Protein AF-A0A832HEL3-F1 (afdb_monomer_lite)

pLDDT: mean 82.04, std 22.21, range [39.06, 98.69]

Structure (mmCIF, N/CA/C/O backbone):
data_AF-A0A832HEL3-F1
#
_entry.id   AF-A0A832HEL3-F1
#
loop_
_atom_site.group_PDB
_atom_site.id
_atom_site.type_symbol
_atom_site.label_atom_id
_atom_site.label_alt_id
_atom_site.label_comp_id
_atom_site.label_asym_id
_atom_site.label_entity_id
_atom_site.label_seq_id
_atom_site.pdbx_PDB_ins_code
_atom_site.Cartn_x
_atom_site.Cartn_y
_atom_site.Cartn_z
_atom_site.occupancy
_atom_site.B_iso_or_equiv
_atom_site.auth_seq_id
_atom_site.auth_comp_id
_atom_site.auth_asym_id
_atom_site.auth_atom_id
_atom_site.pdbx_PDB_model_num
ATOM 1 N N . MET A 1 1 ? 39.803 -54.219 -6.631 1.00 44.47 1 MET A N 1
ATOM 2 C CA . MET A 1 1 ? 39.612 -52.953 -5.888 1.00 44.47 1 MET A CA 1
ATOM 3 C C . MET A 1 1 ? 38.147 -52.556 -6.034 1.00 44.47 1 MET A C 1
ATOM 5 O O . MET A 1 1 ? 37.692 -52.479 -7.165 1.00 44.47 1 MET A O 1
ATOM 9 N N . ARG A 1 2 ? 37.446 -52.373 -4.903 1.00 43.94 2 ARG A N 1
ATOM 10 C CA . ARG A 1 2 ? 35.999 -52.109 -4.704 1.00 43.94 2 ARG A CA 1
ATOM 11 C C . ARG A 1 2 ? 35.040 -53.308 -4.785 1.00 43.94 2 ARG A C 1
ATOM 13 O O . ARG A 1 2 ? 34.529 -53.682 -5.831 1.00 43.94 2 ARG A O 1
ATOM 20 N N . MET A 1 3 ? 34.834 -53.862 -3.588 1.00 41.81 3 MET A N 1
ATOM 21 C CA . MET A 1 3 ? 33.826 -54.833 -3.177 1.00 41.81 3 MET A CA 1
ATOM 22 C C . MET A 1 3 ? 32.419 -54.219 -3.180 1.00 41.81 3 MET A C 1
ATOM 24 O O . MET A 1 3 ? 32.232 -53.057 -2.823 1.00 41.81 3 MET A O 1
ATOM 28 N N . ILE A 1 4 ? 31.455 -55.054 -3.553 1.00 53.12 4 ILE A N 1
ATOM 29 C CA . ILE A 1 4 ? 30.008 -54.869 -3.442 1.00 53.12 4 ILE A CA 1
ATOM 30 C C . ILE A 1 4 ? 29.644 -54.941 -1.952 1.00 53.12 4 ILE A C 1
ATOM 32 O O . ILE A 1 4 ? 29.954 -55.942 -1.308 1.00 53.12 4 ILE A O 1
ATOM 36 N N . LEU A 1 5 ? 29.013 -53.904 -1.391 1.00 45.84 5 LEU A N 1
ATOM 37 C CA . LEU A 1 5 ? 28.557 -53.918 -0.001 1.00 45.84 5 LEU A CA 1
ATOM 38 C C . LEU A 1 5 ? 27.180 -53.259 0.142 1.00 45.84 5 LEU A C 1
ATOM 40 O O . LEU A 1 5 ? 27.039 -52.052 -0.026 1.00 45.84 5 LEU A O 1
ATOM 44 N N . GLY A 1 6 ? 26.202 -54.081 0.529 1.00 41.72 6 GLY A N 1
ATOM 45 C CA . GLY A 1 6 ? 25.198 -53.698 1.519 1.00 41.72 6 GLY A CA 1
ATOM 46 C C . GLY A 1 6 ? 23.903 -53.082 1.000 1.00 41.72 6 GLY A C 1
ATOM 47 O O . GLY A 1 6 ? 23.686 -51.883 1.139 1.00 41.72 6 GLY A O 1
ATOM 48 N N . CYS A 1 7 ? 22.970 -53.930 0.556 1.00 50.22 7 CYS A N 1
ATOM 49 C CA . CYS A 1 7 ? 21.546 -53.670 0.765 1.00 50.22 7 CYS A CA 1
ATOM 50 C C . CYS A 1 7 ? 21.278 -53.606 2.278 1.00 50.22 7 CYS A C 1
ATOM 52 O O . CYS A 1 7 ? 21.122 -54.641 2.923 1.00 50.22 7 CYS A O 1
ATOM 54 N N . LEU A 1 8 ? 21.236 -52.401 2.847 1.00 48.62 8 LEU A N 1
ATOM 55 C CA . LEU A 1 8 ? 20.734 -52.166 4.197 1.00 48.62 8 LEU A CA 1
ATOM 56 C C . LEU A 1 8 ? 19.333 -51.552 4.079 1.00 48.62 8 LEU A C 1
ATOM 58 O O . LEU A 1 8 ? 19.166 -50.345 3.921 1.00 48.62 8 LEU A O 1
ATOM 62 N N . VAL A 1 9 ? 18.317 -52.412 4.095 1.00 48.59 9 VAL A N 1
ATOM 63 C CA . VAL A 1 9 ? 16.912 -52.008 4.206 1.00 48.59 9 VAL A CA 1
ATOM 64 C C . VAL A 1 9 ? 16.672 -51.649 5.674 1.00 48.59 9 VAL A C 1
ATOM 66 O O . VAL A 1 9 ? 16.395 -52.523 6.491 1.00 48.59 9 VAL A O 1
ATOM 69 N N . LEU A 1 10 ? 16.840 -50.373 6.036 1.00 47.47 10 LEU A N 1
ATOM 70 C CA . LEU A 1 10 ? 16.415 -49.879 7.347 1.00 47.47 10 LEU A CA 1
ATOM 71 C C . LEU A 1 10 ? 14.897 -49.669 7.321 1.00 47.47 10 LEU A C 1
ATOM 73 O O . LEU A 1 10 ? 14.391 -48.686 6.781 1.00 47.47 10 LEU A O 1
ATOM 77 N N . ALA A 1 11 ? 14.178 -50.616 7.915 1.00 52.25 11 ALA A N 1
ATOM 78 C CA . ALA A 1 11 ? 12.783 -50.465 8.286 1.00 52.25 11 ALA A CA 1
ATOM 79 C C . ALA A 1 11 ? 12.674 -49.429 9.419 1.00 52.25 11 ALA A C 1
ATOM 81 O O . ALA A 1 11 ? 12.938 -49.737 10.580 1.00 52.25 11 ALA A O 1
ATOM 82 N N . LEU A 1 12 ? 12.294 -48.194 9.086 1.00 52.34 12 LEU A N 1
ATOM 83 C CA . LEU A 1 12 ? 11.852 -47.216 10.078 1.00 52.34 12 LEU A CA 1
ATOM 84 C C . LEU A 1 12 ? 10.338 -47.334 10.261 1.00 52.34 12 LEU A C 1
ATOM 86 O O . LEU A 1 12 ? 9.533 -46.918 9.433 1.00 52.34 12 LEU A O 1
ATOM 90 N N . VAL A 1 13 ? 10.022 -47.984 11.376 1.00 50.41 13 VAL A N 1
ATOM 91 C CA . VAL A 1 13 ? 8.772 -48.047 12.132 1.00 50.41 13 VAL A CA 1
ATOM 92 C C . VAL A 1 13 ? 7.857 -46.839 11.882 1.00 50.41 13 VAL A C 1
ATOM 94 O O . VAL A 1 13 ? 8.148 -45.715 12.291 1.00 50.41 13 VAL A O 1
ATOM 97 N N . VAL A 1 14 ? 6.709 -47.098 11.254 1.00 49.72 14 VAL A N 1
ATOM 98 C CA . VAL A 1 14 ? 5.579 -46.168 11.162 1.00 49.72 14 VAL A CA 1
ATOM 99 C C . VAL A 1 14 ? 4.894 -46.146 12.530 1.00 49.72 14 VAL A C 1
ATOM 101 O O . VAL A 1 14 ? 4.056 -46.994 12.830 1.00 49.72 14 VAL A O 1
ATOM 104 N N . VAL A 1 15 ? 5.285 -45.211 13.398 1.00 50.78 15 VAL A N 1
ATOM 105 C CA . VAL A 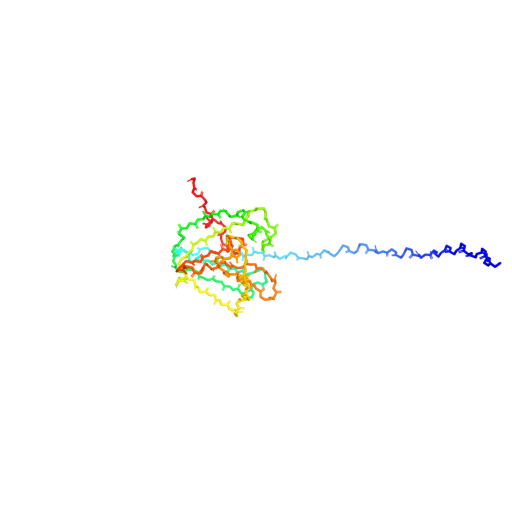1 15 ? 4.560 -44.949 14.650 1.00 50.78 15 VAL A CA 1
ATOM 106 C C . VAL A 1 15 ? 3.338 -44.103 14.305 1.00 50.78 15 VAL A C 1
ATOM 108 O O . VAL A 1 15 ? 3.456 -42.961 13.864 1.00 50.78 15 VAL A O 1
ATOM 111 N N . GLY A 1 16 ? 2.163 -44.713 14.459 1.00 43.81 16 GLY A N 1
ATOM 112 C CA . GLY A 1 16 ? 0.865 -44.110 14.193 1.00 43.81 16 GLY A CA 1
ATOM 113 C C . GLY A 1 16 ? 0.659 -42.813 14.968 1.00 43.81 16 GLY A C 1
ATOM 114 O O . GLY A 1 16 ? 0.634 -42.800 16.197 1.00 43.81 16 GLY A O 1
ATOM 115 N N . VAL A 1 17 ? 0.462 -41.725 14.227 1.00 48.47 17 VAL A N 1
ATOM 116 C CA . VAL A 1 17 ? -0.106 -40.487 14.755 1.00 48.47 17 VAL A CA 1
ATOM 117 C C . VAL A 1 17 ? -1.608 -40.719 14.895 1.00 48.47 17 VAL A C 1
ATOM 119 O O . VAL A 1 17 ? -2.334 -40.818 13.906 1.00 48.47 17 VAL A O 1
ATOM 122 N N . THR A 1 18 ? -2.070 -40.864 16.131 1.00 45.12 18 THR A N 1
ATOM 123 C CA . THR A 1 18 ? -3.491 -40.907 16.466 1.00 45.12 18 THR A CA 1
ATOM 124 C C . THR A 1 18 ? -4.118 -39.542 16.178 1.00 45.12 18 THR A C 1
ATOM 126 O O . THR A 1 18 ? -3.691 -38.512 16.699 1.00 45.12 18 THR A O 1
ATOM 129 N N . LEU A 1 19 ? -5.143 -39.525 15.322 1.00 48.31 19 LEU A N 1
ATOM 130 C CA . LEU A 1 19 ? -5.992 -38.359 15.084 1.00 48.31 19 LEU A CA 1
ATOM 131 C C . LEU A 1 19 ? -6.811 -38.074 16.352 1.00 48.31 19 LEU A C 1
ATOM 133 O O . LEU A 1 19 ? -7.902 -38.606 16.541 1.00 48.31 19 LEU A O 1
ATOM 137 N N . GLY A 1 20 ? -6.270 -37.239 17.236 1.00 44.81 20 GLY A N 1
ATOM 138 C CA . GLY A 1 20 ? -7.024 -36.625 18.321 1.00 44.81 20 GLY A CA 1
ATOM 139 C C . GLY A 1 20 ? -7.954 -35.552 17.760 1.00 44.81 20 GLY A C 1
ATOM 140 O O . GLY A 1 20 ? -7.526 -34.431 17.493 1.00 44.81 20 GLY A O 1
ATOM 141 N N . GLN A 1 21 ? -9.231 -35.886 17.573 1.00 44.84 21 GLN A N 1
ATOM 142 C CA . GLN A 1 21 ? -10.289 -34.906 17.330 1.00 44.84 21 GLN A CA 1
ATOM 143 C C . GLN A 1 21 ? -10.550 -34.127 18.627 1.00 44.84 21 GLN A C 1
ATOM 145 O O . GLN A 1 21 ? -11.371 -34.512 19.454 1.00 44.84 21 GLN A O 1
ATOM 150 N N . GLY A 1 22 ? -9.820 -33.030 18.821 1.00 40.53 22 GLY A N 1
ATOM 151 C CA . GLY A 1 22 ? -10.137 -32.040 19.844 1.00 40.53 22 GLY A CA 1
ATOM 152 C C . GLY A 1 22 ? -11.343 -31.210 19.409 1.00 40.53 22 GLY A C 1
ATOM 153 O O . GLY A 1 22 ? -11.214 -30.314 18.579 1.00 40.53 22 GLY A O 1
ATOM 154 N N . THR A 1 23 ? -12.518 -31.492 19.966 1.00 50.88 23 THR A N 1
ATOM 155 C CA . THR A 1 23 ? -13.699 -30.627 19.855 1.00 50.88 23 THR A CA 1
ATOM 156 C C . THR A 1 23 ? -13.437 -29.315 20.595 1.00 50.88 23 THR A C 1
ATOM 158 O O . THR A 1 23 ? -13.290 -29.309 21.817 1.00 50.88 23 THR A O 1
ATOM 161 N N . GLN A 1 24 ? -13.362 -28.202 19.865 1.00 53.50 24 GLN A N 1
ATOM 162 C CA . GLN A 1 24 ? -13.333 -26.859 20.447 1.00 53.50 24 GLN A CA 1
ATOM 163 C C . GLN A 1 24 ? -14.764 -26.446 20.853 1.00 53.50 24 GLN A C 1
ATOM 165 O O . GLN A 1 24 ? -15.672 -26.567 20.027 1.00 53.50 24 GLN A O 1
ATOM 170 N N . PRO A 1 25 ? -14.998 -25.964 22.087 1.00 42.66 25 PRO A N 1
ATOM 171 C CA . PRO A 1 25 ? -16.284 -25.401 22.487 1.00 42.66 25 PRO A CA 1
ATOM 172 C C . PRO A 1 25 ? -16.509 -24.020 21.847 1.00 42.66 25 PRO A C 1
ATOM 174 O O . PRO A 1 25 ? -15.583 -23.229 21.675 1.00 42.66 25 PRO A O 1
ATOM 177 N N . GLY A 1 26 ? -17.762 -23.769 21.461 1.00 46.28 26 GLY A N 1
ATOM 178 C CA . GLY A 1 26 ? -18.193 -22.635 20.648 1.00 46.28 26 GLY A CA 1
ATOM 179 C C . GLY A 1 26 ? -17.883 -21.257 21.234 1.00 46.28 26 GLY A C 1
ATOM 180 O O . GLY A 1 26 ? -18.213 -20.950 22.378 1.00 46.28 26 GLY A O 1
ATOM 181 N N . VAL A 1 27 ? -17.317 -20.398 20.387 1.00 44.62 27 VAL A N 1
ATOM 182 C CA . VAL A 1 27 ? -17.230 -18.956 20.617 1.00 44.62 27 VAL A CA 1
ATOM 183 C C . VAL A 1 27 ? -18.545 -18.310 20.182 1.00 44.62 27 VAL A C 1
ATOM 185 O O . VAL A 1 27 ? -18.861 -18.217 18.997 1.00 44.62 27 VAL A O 1
ATOM 188 N N . GLY A 1 28 ? -19.348 -17.890 21.158 1.00 39.78 28 GLY A N 1
ATOM 189 C CA . GLY A 1 28 ? -20.501 -17.029 20.923 1.00 39.78 28 GLY A CA 1
ATOM 190 C C . GLY A 1 28 ? -20.032 -15.668 20.413 1.00 39.78 28 GLY A C 1
ATOM 191 O O . GLY A 1 28 ? -19.408 -14.908 21.148 1.00 39.78 28 GLY A O 1
ATOM 192 N N . SER A 1 29 ? -20.325 -15.360 19.151 1.00 42.50 29 SER A N 1
ATOM 193 C CA . SER A 1 29 ? -20.148 -14.022 18.587 1.00 42.50 29 SER A CA 1
ATOM 194 C C . SER A 1 29 ? -21.451 -13.245 18.753 1.00 42.50 29 SER A C 1
ATOM 196 O O . SER A 1 29 ? -22.333 -13.280 17.898 1.00 42.50 29 SER A O 1
ATOM 198 N N . THR A 1 30 ? -21.611 -12.563 19.885 1.00 41.88 30 THR A N 1
ATOM 199 C CA . THR A 1 30 ? -22.595 -11.482 20.000 1.00 41.88 30 THR A CA 1
ATOM 200 C C . THR A 1 30 ? -21.932 -10.198 19.522 1.00 41.88 30 THR A C 1
ATOM 202 O O . THR A 1 30 ? -21.214 -9.543 20.278 1.00 41.88 30 THR A O 1
ATOM 205 N N . ALA A 1 31 ? -22.143 -9.857 18.252 1.00 40.09 31 ALA A N 1
ATOM 206 C CA . ALA A 1 31 ? -21.801 -8.547 17.711 1.00 40.09 31 ALA A CA 1
ATOM 207 C C . ALA A 1 31 ? -22.747 -7.487 18.311 1.00 40.09 31 ALA A C 1
ATOM 209 O O . ALA A 1 31 ? -23.966 -7.653 18.207 1.00 40.09 31 ALA A O 1
ATOM 210 N N . PRO A 1 32 ? -22.250 -6.409 18.946 1.00 43.62 32 PRO A N 1
ATOM 211 C CA . PRO A 1 32 ? -23.121 -5.345 19.411 1.00 43.62 32 PRO A CA 1
ATOM 212 C C . PRO A 1 32 ? -23.492 -4.366 18.284 1.00 43.62 32 PRO A C 1
ATOM 214 O O . PRO A 1 32 ? -22.678 -3.996 17.442 1.00 43.62 32 PRO A O 1
ATOM 217 N N . ALA A 1 33 ? -24.771 -3.992 18.334 1.00 41.66 33 ALA A N 1
ATOM 218 C CA . ALA A 1 33 ? -25.503 -2.889 17.714 1.00 41.66 33 ALA A CA 1
ATOM 219 C C . ALA A 1 33 ? -24.730 -1.876 16.842 1.00 41.66 33 ALA A C 1
ATOM 221 O O . ALA A 1 33 ? -23.876 -1.121 17.304 1.00 41.66 33 ALA A O 1
ATOM 222 N N . THR A 1 34 ? -25.172 -1.776 15.588 1.00 39.34 34 THR A N 1
ATOM 223 C CA . THR A 1 34 ? -24.816 -0.739 14.616 1.00 39.34 34 THR A CA 1
ATOM 224 C C . THR A 1 34 ? -25.286 0.642 15.091 1.00 39.34 34 THR A C 1
ATOM 226 O O . THR A 1 34 ? -26.484 0.874 15.249 1.00 39.34 34 THR A O 1
ATOM 229 N N . GLN A 1 35 ? -24.350 1.571 15.293 1.00 45.81 35 GLN A N 1
ATOM 230 C CA . GLN A 1 35 ? -24.633 2.994 15.517 1.00 45.81 35 GLN A CA 1
ATOM 231 C C . GLN A 1 35 ? -24.510 3.778 14.201 1.00 45.81 35 GLN A C 1
ATOM 233 O O . GLN A 1 35 ? -23.751 3.406 13.306 1.00 45.81 35 GLN A O 1
ATOM 238 N N . ALA A 1 36 ? -25.297 4.848 14.075 1.00 39.16 36 ALA A N 1
ATOM 239 C CA . ALA A 1 36 ? -25.465 5.638 12.857 1.00 39.16 36 ALA A CA 1
ATOM 240 C C . ALA A 1 36 ? -24.149 6.281 12.361 1.00 39.16 36 ALA A C 1
ATOM 242 O O . ALA A 1 36 ? -23.401 6.898 13.118 1.00 39.16 36 ALA A O 1
ATOM 243 N N . LYS A 1 37 ? -23.886 6.121 11.059 1.00 39.06 37 LYS A N 1
ATOM 244 C CA . LYS A 1 37 ? -22.578 6.235 10.398 1.00 39.06 37 LYS A CA 1
ATOM 245 C C . LYS A 1 37 ? -22.275 7.681 9.951 1.00 39.06 37 LYS A C 1
ATOM 247 O O . LYS A 1 37 ? -22.832 8.152 8.961 1.00 39.06 37 LYS A O 1
ATOM 252 N N . LYS A 1 38 ? -21.349 8.375 10.635 1.00 41.66 38 LYS A N 1
ATOM 253 C CA . LYS A 1 38 ? -20.499 9.444 10.036 1.00 41.66 38 LYS A CA 1
ATOM 254 C C . LYS A 1 38 ? -19.943 8.910 8.699 1.00 41.66 38 LYS A C 1
ATOM 256 O O . LYS A 1 38 ? -19.772 7.695 8.659 1.00 41.66 38 LYS A O 1
ATOM 261 N N . PRO A 1 39 ? -19.660 9.701 7.632 1.00 53.94 39 PRO A N 1
ATOM 262 C CA . PRO A 1 39 ? -18.982 9.152 6.450 1.00 53.94 39 PRO A CA 1
ATOM 263 C C . PRO A 1 39 ? -17.782 8.349 6.944 1.00 53.94 39 PRO A C 1
ATOM 265 O O . PRO A 1 39 ? -16.911 8.902 7.618 1.00 53.94 39 PRO A O 1
ATOM 268 N N . GLU A 1 40 ? -17.882 7.026 6.804 1.00 69.06 4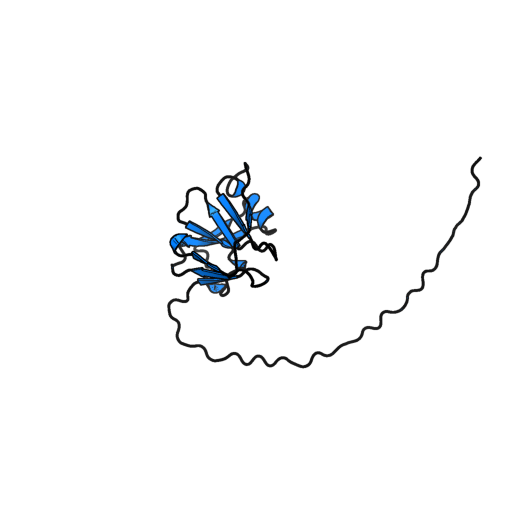0 GLU A N 1
ATOM 269 C CA . GLU A 1 40 ? -17.078 6.120 7.616 1.00 69.06 40 GLU A CA 1
ATOM 270 C C . GLU A 1 40 ? -15.643 6.327 7.173 1.00 69.06 40 GLU A C 1
ATOM 272 O O . GLU A 1 40 ? -15.351 6.222 5.980 1.00 69.06 40 GLU A O 1
ATOM 277 N N . ALA A 1 41 ? -14.787 6.734 8.111 1.00 85.94 41 ALA A N 1
ATOM 278 C CA . ALA A 1 41 ? -13.374 6.879 7.822 1.00 85.94 41 ALA A CA 1
ATOM 279 C C . ALA A 1 41 ? -12.894 5.562 7.207 1.00 85.94 41 ALA A C 1
ATOM 281 O O . ALA A 1 41 ? -13.244 4.486 7.693 1.00 85.94 41 ALA A O 1
ATOM 282 N N . ILE A 1 42 ? -12.149 5.642 6.108 1.00 95.69 42 ILE A N 1
ATOM 283 C CA . ILE A 1 42 ? -11.671 4.433 5.445 1.00 95.69 42 ILE A CA 1
ATOM 284 C C . ILE A 1 42 ? -10.539 3.901 6.312 1.00 95.69 42 ILE A C 1
ATOM 286 O O . ILE A 1 42 ? -9.498 4.549 6.441 1.00 95.69 42 ILE A O 1
ATOM 290 N N . THR A 1 43 ? -10.748 2.742 6.921 1.00 98.00 43 THR A N 1
ATOM 291 C CA . THR A 1 43 ? -9.748 2.099 7.769 1.00 98.00 43 THR A CA 1
ATOM 292 C C . THR A 1 43 ? -9.235 0.819 7.142 1.00 98.00 43 THR A C 1
ATOM 294 O O . THR A 1 43 ? -9.845 0.224 6.247 1.00 98.00 43 THR A O 1
ATOM 297 N N . GLY A 1 44 ? -8.073 0.407 7.617 1.00 98.19 44 GLY A N 1
ATOM 298 C CA . GLY A 1 44 ? -7.506 -0.875 7.276 1.00 98.19 44 GLY A CA 1
ATOM 299 C C . GLY A 1 44 ? -6.262 -1.168 8.086 1.00 98.19 44 GLY A C 1
ATOM 300 O O . GLY A 1 44 ? -5.787 -0.356 8.886 1.00 98.19 44 GLY A O 1
ATOM 301 N N . GLN A 1 45 ? -5.719 -2.358 7.878 1.00 98.62 45 GLN A N 1
ATOM 302 C CA . GLN A 1 45 ? -4.601 -2.862 8.655 1.00 98.62 45 GLN A CA 1
ATOM 303 C C . GLN A 1 45 ? -3.803 -3.926 7.907 1.00 98.62 45 GLN A C 1
ATOM 305 O O . GLN A 1 45 ? -4.263 -4.552 6.952 1.00 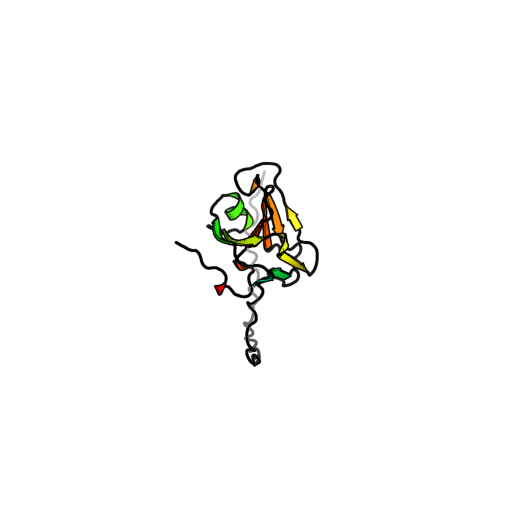98.62 45 GLN A O 1
ATOM 310 N N . CYS A 1 46 ? -2.570 -4.149 8.356 1.00 98.69 46 CYS A N 1
ATOM 311 C CA . CYS A 1 46 ? -1.787 -5.289 7.893 1.00 98.69 46 CYS A CA 1
ATOM 312 C C . CYS A 1 46 ? -2.340 -6.611 8.457 1.00 98.69 46 CYS A C 1
ATOM 314 O O . CYS A 1 46 ? -3.119 -6.617 9.407 1.00 98.69 46 CYS A O 1
ATOM 316 N N . HIS A 1 47 ? -1.884 -7.750 7.924 1.00 98.38 47 HIS A N 1
ATOM 317 C CA . HIS A 1 47 ? -2.406 -9.067 8.306 1.00 98.38 47 HIS A CA 1
ATOM 318 C C . HIS A 1 47 ? -2.264 -9.392 9.803 1.00 98.38 47 HIS A C 1
ATOM 320 O O . HIS A 1 47 ? -3.152 -10.010 10.377 1.00 98.38 47 HIS A O 1
ATOM 326 N N . CYS A 1 48 ? -1.178 -8.959 10.457 1.00 98.44 48 CYS A N 1
ATOM 327 C CA . CYS A 1 48 ? -0.999 -9.164 11.899 1.00 98.44 48 CYS A CA 1
ATOM 328 C C . CYS A 1 48 ? -1.670 -8.096 12.779 1.00 98.44 48 CYS A C 1
ATOM 330 O O . CYS A 1 48 ? -1.556 -8.167 13.998 1.00 98.44 48 CYS A O 1
ATOM 332 N N . GLY A 1 49 ? -2.305 -7.076 12.192 1.00 98.19 49 GLY A N 1
ATOM 333 C CA . GLY A 1 49 ? -2.976 -5.995 12.922 1.00 98.19 49 GLY A CA 1
ATOM 334 C C . GLY A 1 49 ? -2.052 -4.993 13.627 1.00 98.19 49 GLY A C 1
ATOM 335 O O . GLY A 1 49 ? -2.548 -4.067 14.268 1.00 98.19 49 GLY A O 1
ATOM 336 N N . GLN A 1 50 ? -0.725 -5.146 13.520 1.00 98.38 50 GLN A N 1
ATOM 337 C CA . GLN A 1 50 ? 0.230 -4.219 14.136 1.00 98.38 50 GLN A CA 1
ATOM 338 C C . GLN A 1 50 ? 0.123 -2.821 13.529 1.00 98.38 50 GLN A C 1
ATOM 340 O O . GLN A 1 50 ? 0.016 -1.848 14.263 1.00 98.38 50 GLN A O 1
ATOM 345 N N . LEU A 1 51 ? 0.180 -2.723 12.200 1.00 98.69 51 LEU A N 1
ATOM 346 C CA . LEU A 1 51 ? 0.032 -1.455 11.496 1.00 98.69 51 LEU A CA 1
ATOM 347 C C . LEU A 1 51 ? -1.423 -1.272 11.094 1.00 98.69 51 LEU A C 1
ATOM 349 O O . LEU A 1 51 ? -1.992 -2.139 10.429 1.00 98.69 51 LEU A O 1
ATOM 353 N N . LYS A 1 52 ? -1.980 -0.121 11.462 1.00 98.69 52 LYS A N 1
ATOM 354 C CA . LYS A 1 52 ? -3.344 0.299 11.136 1.00 98.69 52 LYS A CA 1
ATOM 355 C C . LYS A 1 52 ? -3.307 1.657 10.471 1.00 98.69 52 LYS A C 1
ATOM 357 O O . LYS A 1 52 ? -2.451 2.478 10.807 1.00 98.69 52 LYS A O 1
ATOM 362 N N . TYR A 1 53 ? -4.238 1.913 9.571 1.00 98.31 53 TYR A N 1
ATOM 363 C CA . TYR A 1 53 ? -4.391 3.219 8.964 1.00 98.31 53 TYR A CA 1
ATOM 364 C C . TYR A 1 53 ? -5.831 3.708 9.000 1.00 98.31 53 TYR A C 1
ATOM 366 O O . TYR A 1 53 ? -6.778 2.926 9.024 1.00 98.31 53 TYR A O 1
ATOM 374 N N . GLU A 1 54 ? -5.956 5.027 8.980 1.00 98.00 54 GLU A N 1
ATOM 375 C CA . GLU A 1 54 ? -7.208 5.755 8.847 1.00 98.00 54 GLU A CA 1
ATOM 376 C C . GLU A 1 54 ? -7.037 6.799 7.745 1.00 98.00 54 GLU A C 1
ATOM 378 O O . GLU A 1 54 ? -6.022 7.502 7.692 1.00 98.00 54 GLU A O 1
ATOM 383 N N . VAL A 1 55 ? -8.037 6.904 6.874 1.00 97.62 55 VAL A N 1
ATOM 384 C CA . VAL A 1 55 ? -8.151 7.971 5.886 1.00 97.62 55 VAL A CA 1
ATOM 385 C C . VAL A 1 55 ? -9.367 8.818 6.210 1.00 97.62 55 VAL A C 1
ATOM 387 O O . VAL A 1 55 ? -10.498 8.329 6.223 1.00 97.62 55 VAL A O 1
ATOM 390 N N . THR A 1 56 ? -9.134 10.109 6.431 1.00 95.06 56 THR A N 1
ATOM 391 C CA . THR A 1 56 ? -10.204 11.078 6.720 1.00 95.06 56 THR A CA 1
ATOM 392 C C . THR A 1 56 ? -10.810 11.706 5.462 1.00 95.06 56 THR A C 1
ATOM 394 O O . THR A 1 56 ? -11.834 12.380 5.546 1.00 95.06 56 THR A O 1
ATOM 397 N N . GLY A 1 57 ? -10.153 11.529 4.315 1.00 92.31 57 GLY A N 1
ATOM 398 C CA . GLY A 1 57 ? -10.573 12.021 3.004 1.00 92.31 57 GLY A CA 1
ATOM 399 C C . GLY A 1 57 ? -11.440 11.030 2.224 1.00 92.31 57 GLY A C 1
ATOM 400 O O . GLY A 1 57 ? -11.871 9.998 2.736 1.00 92.31 57 GLY A O 1
ATOM 401 N N . THR A 1 58 ? -11.690 11.347 0.955 1.00 93.00 58 THR A N 1
ATOM 402 C CA . THR A 1 58 ? -12.480 10.510 0.043 1.00 93.00 58 THR A CA 1
ATOM 403 C C . THR A 1 58 ? -11.594 9.663 -0.870 1.00 93.00 58 THR A C 1
ATOM 405 O O . THR A 1 58 ? -10.430 9.979 -1.124 1.00 93.00 58 THR A O 1
ATOM 408 N N . VAL A 1 59 ? -12.162 8.575 -1.400 1.00 95.56 59 VAL A N 1
ATOM 409 C CA . VAL A 1 59 ? -11.520 7.791 -2.462 1.00 95.56 59 VAL A CA 1
ATOM 410 C C . VAL A 1 59 ? -11.448 8.619 -3.742 1.00 95.56 59 VAL A C 1
ATOM 412 O O . VAL A 1 59 ? -12.476 9.053 -4.263 1.00 95.56 59 VAL A O 1
ATOM 415 N N . ILE A 1 60 ? -10.239 8.777 -4.280 1.00 95.50 60 ILE A N 1
ATOM 416 C CA . ILE A 1 60 ? -9.989 9.439 -5.565 1.00 95.50 60 ILE A CA 1
ATOM 417 C C . ILE A 1 60 ? -10.305 8.473 -6.709 1.00 95.50 60 ILE A C 1
ATOM 419 O O . ILE A 1 60 ? -11.061 8.798 -7.626 1.00 95.50 60 ILE A O 1
ATOM 423 N N . LYS A 1 61 ? -9.750 7.256 -6.650 1.00 95.44 61 LYS A N 1
ATOM 424 C CA . LYS A 1 61 ? -10.006 6.190 -7.628 1.00 95.44 61 LYS A CA 1
ATOM 425 C C . LYS A 1 61 ? -9.785 4.808 -7.016 1.00 95.44 61 LYS A C 1
ATOM 427 O O . LYS A 1 61 ? -8.928 4.634 -6.154 1.00 95.44 61 LYS A O 1
ATOM 432 N N . CYS A 1 62 ? -10.508 3.821 -7.533 1.00 97.75 62 CYS A N 1
ATOM 433 C CA . CYS A 1 62 ? -10.176 2.409 -7.362 1.00 97.75 62 CYS A CA 1
ATOM 434 C C . CYS A 1 62 ? -9.666 1.873 -8.695 1.00 97.75 62 CYS A C 1
ATOM 436 O O . CYS A 1 62 ? -10.247 2.164 -9.741 1.00 97.75 62 CYS A O 1
ATOM 438 N N . SER A 1 63 ? -8.585 1.101 -8.678 1.00 96.88 63 SER A N 1
ATOM 439 C CA . SER A 1 63 ? -7.999 0.566 -9.907 1.00 96.88 63 SER A CA 1
ATOM 440 C C . SER A 1 63 ? -7.294 -0.763 -9.681 1.00 96.88 63 SER A C 1
ATOM 442 O O . SER A 1 63 ? -6.987 -1.143 -8.552 1.00 96.88 63 SER A O 1
ATOM 444 N N . TYR A 1 64 ? -7.021 -1.462 -10.778 1.00 97.81 64 TYR A N 1
ATOM 445 C CA . TYR A 1 64 ? -6.135 -2.614 -10.794 1.00 97.81 64 TYR A CA 1
ATOM 446 C C . TYR A 1 64 ? -4.850 -2.260 -11.533 1.00 97.81 64 TYR A C 1
ATOM 448 O O . TYR A 1 64 ? -4.901 -1.731 -12.642 1.00 97.81 64 TYR A O 1
ATOM 456 N N . CYS A 1 65 ? -3.705 -2.616 -10.957 1.00 96.69 65 CYS A N 1
ATOM 457 C CA . CYS A 1 65 ? -2.421 -2.556 -11.643 1.00 96.69 65 CYS A CA 1
ATOM 458 C C . CYS A 1 65 ? -1.895 -3.967 -11.908 1.00 96.69 65 CYS A C 1
ATOM 460 O O . CYS A 1 65 ? -1.807 -4.792 -11.000 1.00 96.69 65 CYS A O 1
ATOM 462 N N . ASP A 1 66 ? -1.504 -4.239 -13.146 1.00 97.25 66 ASP A N 1
ATOM 463 C CA . ASP A 1 66 ? -0.972 -5.526 -13.604 1.00 97.25 66 ASP A CA 1
ATOM 464 C C . ASP A 1 66 ? 0.523 -5.463 -13.962 1.00 97.25 66 ASP A C 1
ATOM 466 O O . ASP A 1 66 ? 1.097 -6.426 -14.481 1.00 97.25 66 ASP A O 1
ATOM 470 N N . CYS A 1 67 ? 1.188 -4.339 -13.662 1.00 96.25 67 CYS A N 1
ATOM 471 C CA . CYS A 1 67 ? 2.604 -4.187 -13.964 1.00 96.25 67 CYS A CA 1
ATOM 472 C C . CYS A 1 67 ? 3.454 -5.204 -13.186 1.00 96.25 67 CYS A C 1
ATOM 474 O O . CYS A 1 67 ? 3.093 -5.665 -12.101 1.00 96.25 67 CYS A O 1
ATOM 476 N N . GLN A 1 68 ? 4.626 -5.543 -13.724 1.00 95.06 68 GLN A N 1
ATOM 477 C CA . GLN A 1 68 ? 5.486 -6.573 -13.141 1.00 95.06 68 GLN A CA 1
ATOM 478 C C . GLN A 1 68 ? 5.890 -6.286 -11.686 1.00 95.06 68 GLN A C 1
ATOM 480 O O . GLN A 1 68 ? 5.916 -7.228 -10.895 1.00 95.06 68 GLN A O 1
ATOM 485 N N . GLY A 1 69 ? 6.149 -5.022 -11.334 1.00 95.06 69 GLY A N 1
ATOM 486 C CA . GLY A 1 69 ? 6.434 -4.609 -9.957 1.00 95.06 69 GLY A CA 1
ATOM 487 C C . GLY A 1 69 ? 5.271 -4.921 -9.020 1.00 95.06 69 GLY A C 1
ATOM 488 O O . GLY A 1 69 ? 5.444 -5.633 -8.038 1.00 95.06 69 GLY A O 1
ATOM 489 N N . CYS A 1 70 ? 4.050 -4.519 -9.389 1.00 96.38 70 CYS A N 1
ATOM 490 C CA . CYS A 1 70 ? 2.840 -4.826 -8.621 1.00 96.38 70 CYS A CA 1
ATOM 491 C C . CYS A 1 70 ? 2.596 -6.331 -8.479 1.00 96.38 70 CYS A C 1
ATOM 493 O O . CYS A 1 70 ? 2.293 -6.795 -7.380 1.00 96.38 70 CYS A O 1
ATOM 495 N N . ARG A 1 71 ? 2.778 -7.109 -9.554 1.00 97.06 71 ARG A N 1
ATOM 496 C CA . ARG A 1 71 ? 2.619 -8.571 -9.494 1.00 97.06 71 ARG A CA 1
ATOM 497 C C . ARG A 1 71 ? 3.626 -9.225 -8.555 1.00 97.06 71 ARG A C 1
ATOM 499 O O . ARG A 1 71 ? 3.265 -10.100 -7.782 1.00 97.06 71 ARG A O 1
ATOM 506 N N . ARG A 1 72 ? 4.887 -8.787 -8.587 1.00 95.00 72 ARG A N 1
ATOM 507 C CA . ARG A 1 72 ? 5.943 -9.315 -7.709 1.00 95.00 72 ARG A CA 1
ATOM 508 C C . ARG A 1 72 ? 5.775 -8.876 -6.259 1.00 95.00 72 ARG A C 1
ATOM 510 O O . ARG A 1 72 ? 5.978 -9.687 -5.368 1.00 95.00 72 ARG A O 1
ATOM 517 N N . ALA A 1 73 ? 5.391 -7.622 -6.030 1.00 94.75 73 ALA A N 1
ATOM 518 C CA . ALA A 1 73 ? 5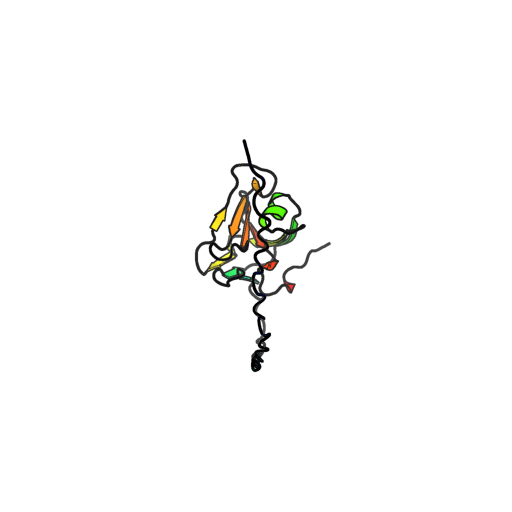.199 -7.075 -4.691 1.00 94.75 73 ALA A CA 1
ATOM 519 C C . ALA A 1 73 ? 4.014 -7.720 -3.958 1.00 94.75 73 ALA A C 1
ATOM 521 O O . ALA A 1 73 ? 4.058 -7.869 -2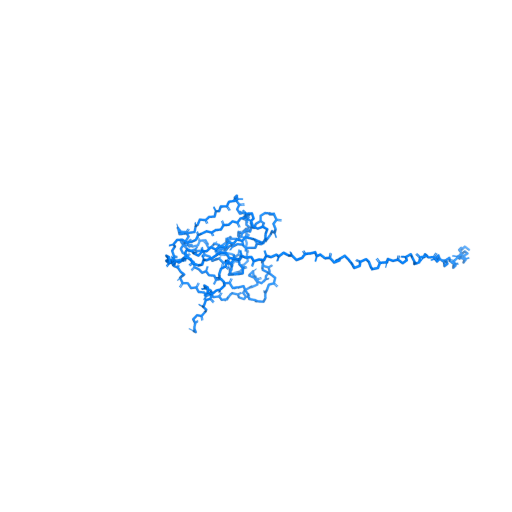.741 1.00 94.75 73 ALA A O 1
ATOM 522 N N . THR A 1 74 ? 2.962 -8.099 -4.690 1.00 95.62 74 THR A N 1
ATOM 523 C CA . THR A 1 74 ? 1.732 -8.661 -4.103 1.00 95.62 74 THR A CA 1
ATOM 524 C C . THR A 1 74 ? 1.600 -10.173 -4.243 1.00 95.62 74 THR A C 1
ATOM 526 O O . THR A 1 74 ? 0.807 -10.774 -3.528 1.00 95.62 74 THR A O 1
ATOM 529 N N . GLY A 1 75 ? 2.313 -10.794 -5.186 1.00 96.44 75 GLY A N 1
ATOM 530 C CA . GLY A 1 75 ? 2.077 -12.185 -5.580 1.00 96.44 75 GLY A CA 1
ATOM 531 C C . GLY A 1 75 ? 0.778 -12.405 -6.373 1.00 96.44 75 GLY A C 1
ATOM 532 O O . GLY A 1 75 ? 0.464 -13.546 -6.700 1.00 96.44 75 GLY A O 1
ATOM 533 N N . ALA A 1 76 ? 0.027 -11.349 -6.708 1.00 96.44 76 ALA A N 1
ATOM 534 C CA . ALA A 1 76 ? -1.231 -11.430 -7.449 1.00 96.44 76 ALA A CA 1
ATOM 535 C C . ALA A 1 76 ? -1.057 -11.063 -8.933 1.00 96.44 76 ALA A C 1
ATOM 537 O O . ALA A 1 76 ? -0.166 -10.302 -9.306 1.00 96.44 76 ALA A O 1
ATOM 538 N N . LEU A 1 77 ? -1.954 -11.550 -9.800 1.00 97.56 77 LEU A N 1
ATOM 539 C CA . LEU A 1 77 ? -1.960 -11.168 -11.222 1.00 97.56 77 LEU A CA 1
ATOM 540 C C . LEU A 1 77 ? -2.298 -9.687 -11.432 1.00 97.56 77 LEU A C 1
ATOM 542 O O . LEU A 1 77 ? -1.791 -9.071 -12.370 1.00 97.56 77 LEU A O 1
ATOM 546 N N . LYS A 1 78 ? -3.141 -9.129 -10.560 1.00 97.50 78 LYS A N 1
ATOM 547 C CA . LYS A 1 78 ? -3.515 -7.716 -10.530 1.00 97.50 78 LYS A CA 1
ATOM 548 C C . LYS A 1 78 ? -3.556 -7.242 -9.081 1.00 97.50 78 LYS A C 1
ATOM 550 O O . LYS A 1 78 ? -4.257 -7.837 -8.269 1.00 97.50 78 LYS A O 1
ATOM 555 N N . ALA A 1 79 ? -2.829 -6.175 -8.770 1.00 97.62 79 ALA A N 1
ATOM 556 C CA . ALA A 1 79 ? -2.879 -5.523 -7.469 1.00 97.62 79 ALA A CA 1
ATOM 557 C C . ALA A 1 79 ? -4.062 -4.540 -7.433 1.00 97.62 79 ALA A C 1
ATOM 559 O O . ALA A 1 79 ? -4.091 -3.629 -8.268 1.00 97.62 79 ALA A O 1
ATOM 560 N N . PRO A 1 80 ? -5.035 -4.706 -6.520 1.00 97.88 80 PRO A N 1
ATOM 561 C CA . PRO A 1 80 ? -6.108 -3.740 -6.342 1.00 97.88 80 PRO A CA 1
ATOM 562 C C . PRO A 1 80 ? -5.632 -2.565 -5.482 1.00 97.88 80 PRO A C 1
ATOM 564 O O . PRO A 1 80 ? -5.092 -2.763 -4.390 1.00 97.88 80 PRO A O 1
ATOM 567 N N . PHE A 1 81 ? -5.869 -1.347 -5.958 1.00 97.88 81 PHE A N 1
ATOM 568 C CA . PHE A 1 81 ? -5.512 -0.113 -5.268 1.00 97.88 81 PHE A CA 1
ATOM 569 C C . PHE A 1 81 ? -6.721 0.783 -5.025 1.00 97.88 81 PHE A C 1
ATOM 571 O O . PHE A 1 81 ? -7.558 0.954 -5.913 1.00 97.88 81 PHE A O 1
ATOM 578 N N . VAL A 1 82 ? -6.749 1.401 -3.845 1.00 98.06 82 VAL A N 1
ATOM 579 C CA . VAL A 1 82 ? -7.588 2.557 -3.518 1.00 98.06 82 VAL A CA 1
ATOM 580 C C . VAL A 1 82 ? -6.679 3.767 -3.363 1.00 98.06 82 VAL A C 1
ATOM 582 O O . VAL A 1 82 ? -5.842 3.809 -2.464 1.00 98.06 82 VAL A O 1
ATOM 585 N N . THR A 1 83 ? -6.830 4.745 -4.247 1.00 97.25 83 THR A N 1
ATOM 586 C CA . THR A 1 83 ? -6.038 5.974 -4.221 1.00 97.25 83 THR A CA 1
ATOM 587 C C . THR A 1 83 ? -6.734 7.025 -3.372 1.00 97.25 83 THR A C 1
ATOM 589 O O . THR A 1 83 ? -7.925 7.292 -3.557 1.00 97.25 83 THR A O 1
ATOM 592 N N . VAL A 1 84 ? -5.977 7.648 -2.476 1.00 97.31 84 VAL A N 1
ATOM 593 C CA . VAL A 1 84 ? -6.421 8.738 -1.598 1.00 97.31 84 VAL A CA 1
ATOM 594 C C . VAL A 1 84 ? -5.352 9.828 -1.547 1.00 97.31 84 VAL A C 1
ATOM 596 O O . VAL A 1 84 ? -4.214 9.616 -1.977 1.00 97.31 84 VAL A O 1
ATOM 599 N N . ALA A 1 85 ? -5.689 11.001 -1.011 1.00 96.69 85 ALA A N 1
ATOM 600 C CA . ALA A 1 85 ? -4.691 12.037 -0.780 1.00 96.69 85 ALA A CA 1
ATOM 601 C C . ALA A 1 85 ? -3.745 11.619 0.360 1.00 96.69 85 ALA A C 1
ATOM 603 O O . ALA A 1 85 ? -4.177 11.191 1.428 1.00 96.69 85 ALA A O 1
ATOM 604 N N . TRP A 1 86 ? -2.440 11.789 0.159 1.00 96.25 86 TRP A N 1
ATOM 605 C CA . TRP A 1 86 ? -1.396 11.476 1.137 1.00 96.25 86 TRP A CA 1
ATOM 606 C C . TRP A 1 86 ? -1.600 12.221 2.457 1.00 96.25 86 TRP A C 1
ATOM 608 O O . TRP A 1 86 ? -1.420 11.642 3.522 1.00 96.25 86 TRP A O 1
ATOM 618 N N . LYS A 1 87 ? -2.022 13.490 2.389 1.00 96.12 87 LYS A N 1
ATOM 619 C CA . LYS A 1 87 ? -2.299 14.318 3.573 1.00 96.12 87 LYS A CA 1
ATOM 620 C C . LYS A 1 87 ? -3.436 13.779 4.451 1.00 96.12 87 LYS A C 1
ATOM 622 O O . LYS A 1 87 ? -3.498 14.125 5.627 1.00 96.12 87 LYS A O 1
ATOM 627 N N . ASP A 1 88 ? -4.319 12.961 3.879 1.00 96.69 88 ASP A N 1
ATOM 628 C CA . ASP A 1 88 ? -5.491 12.423 4.567 1.00 96.69 88 ASP A CA 1
ATOM 629 C C . ASP A 1 88 ? -5.219 11.036 5.166 1.00 96.69 88 ASP A C 1
ATOM 631 O O . ASP A 1 88 ? -6.039 10.549 5.941 1.00 96.69 88 ASP A O 1
ATOM 635 N N . LEU A 1 89 ? -4.086 10.403 4.829 1.00 97.12 89 LEU A N 1
ATOM 636 C CA . LEU A 1 89 ? -3.683 9.100 5.351 1.00 97.12 89 LEU A CA 1
ATOM 637 C C . LEU A 1 89 ? -2.888 9.259 6.650 1.00 97.12 89 LEU A C 1
ATOM 639 O O . LEU A 1 89 ? -1.831 9.890 6.683 1.00 97.12 89 LEU A O 1
ATOM 643 N N . LYS A 1 90 ? -3.341 8.586 7.706 1.00 97.12 90 LYS A N 1
ATOM 644 C CA . LYS A 1 90 ? -2.587 8.417 8.951 1.00 97.12 90 LYS A CA 1
ATOM 645 C C . LYS A 1 90 ? -2.324 6.943 9.193 1.00 97.12 90 LYS A C 1
ATOM 647 O O . LYS A 1 90 ? -3.246 6.138 9.145 1.00 97.12 90 LYS A O 1
ATOM 652 N N . VAL A 1 91 ? -1.072 6.601 9.485 1.00 97.94 91 VAL A N 1
ATOM 653 C CA . VAL A 1 91 ? -0.647 5.240 9.839 1.00 97.94 91 VAL A CA 1
ATOM 654 C C . VAL A 1 91 ? -0.217 5.230 11.302 1.00 97.94 91 VAL A C 1
ATOM 656 O O . VAL A 1 91 ? 0.458 6.147 11.765 1.00 97.94 91 VAL A O 1
ATOM 659 N N . SER A 1 92 ? -0.619 4.198 12.031 1.00 98.19 92 SER A N 1
ATOM 660 C CA . SER A 1 92 ? -0.342 4.002 13.453 1.00 98.19 92 SER A CA 1
ATOM 661 C C . SER A 1 92 ? 0.154 2.578 13.723 1.00 98.19 92 SER A C 1
ATOM 663 O O . SER A 1 92 ? 0.069 1.704 12.857 1.00 98.19 92 SER A O 1
ATOM 665 N N . GLY A 1 93 ? 0.693 2.349 14.927 1.00 96.81 93 GLY A N 1
ATOM 666 C CA . GLY A 1 93 ? 1.240 1.047 15.333 1.00 96.81 93 GLY A CA 1
ATOM 667 C C . GLY A 1 93 ? 2.710 0.810 14.957 1.00 96.81 93 GLY A C 1
ATOM 668 O O . GLY A 1 93 ? 3.215 -0.308 15.077 1.00 96.81 93 GLY A O 1
ATOM 669 N N . GLY A 1 94 ? 3.405 1.864 14.518 1.00 96.31 94 GLY A N 1
ATOM 670 C CA . GLY A 1 94 ? 4.832 1.865 14.193 1.00 96.31 94 GLY A CA 1
ATOM 671 C C . GLY A 1 94 ? 5.121 2.413 12.797 1.00 96.31 94 GLY A C 1
ATOM 672 O O . GLY A 1 94 ? 4.236 2.937 12.122 1.00 96.31 94 GLY A O 1
ATOM 673 N N . GLU A 1 95 ? 6.375 2.282 12.366 1.00 96.44 95 GLU A N 1
ATOM 674 C CA . GLU A 1 95 ? 6.805 2.685 11.028 1.00 96.44 95 GLU A CA 1
ATOM 675 C C . GLU A 1 95 ? 6.669 1.523 10.034 1.00 96.44 95 GLU A C 1
ATOM 677 O O . GLU A 1 95 ? 7.075 0.387 10.302 1.00 96.44 95 GLU A O 1
ATOM 682 N N . ALA A 1 96 ? 6.092 1.805 8.866 1.00 97.88 96 ALA A N 1
ATOM 683 C CA . ALA A 1 96 ? 6.053 0.849 7.770 1.00 97.88 96 ALA A CA 1
ATOM 684 C C . ALA A 1 96 ? 7.442 0.716 7.132 1.00 97.88 96 ALA A C 1
ATOM 686 O O . ALA A 1 96 ? 8.096 1.708 6.812 1.00 97.88 96 ALA A O 1
ATOM 687 N N . ALA A 1 97 ? 7.869 -0.518 6.871 1.00 98.31 97 ALA A N 1
ATOM 688 C CA . ALA A 1 97 ? 9.114 -0.789 6.174 1.00 98.31 97 ALA A CA 1
ATOM 689 C C . ALA A 1 97 ? 9.028 -0.262 4.736 1.00 98.31 97 ALA A C 1
ATOM 691 O O . ALA A 1 97 ? 8.206 -0.732 3.939 1.00 98.31 97 ALA A O 1
ATOM 692 N N . LYS A 1 98 ? 9.895 0.702 4.419 1.00 97.31 98 LYS A N 1
ATOM 693 C CA . LYS A 1 98 ? 10.020 1.309 3.096 1.00 97.31 98 LYS A CA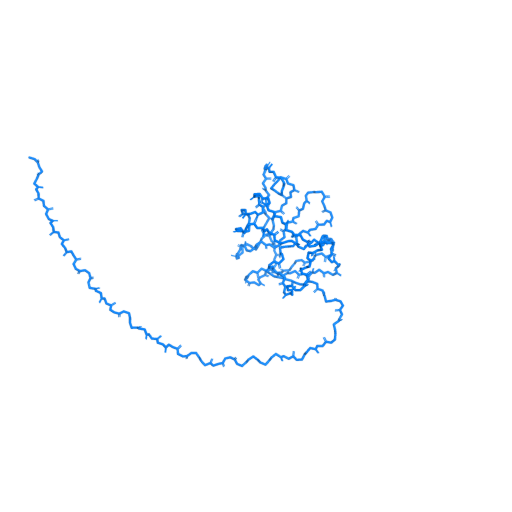 1
ATOM 694 C C . LYS A 1 98 ? 10.964 0.491 2.216 1.00 97.31 98 LYS A C 1
ATOM 696 O O . LYS A 1 98 ? 12.098 0.212 2.594 1.00 97.31 98 LYS A O 1
ATOM 701 N N . PHE A 1 99 ? 10.524 0.181 1.004 1.00 96.19 99 PHE A N 1
ATOM 702 C CA . PHE A 1 99 ? 11.348 -0.401 -0.049 1.00 96.19 99 PHE A CA 1
ATOM 703 C C . PHE A 1 99 ? 11.234 0.439 -1.319 1.00 96.19 99 PHE A C 1
ATOM 705 O O . PHE A 1 99 ? 10.138 0.768 -1.765 1.00 96.19 99 PHE A O 1
ATOM 712 N N . GLN A 1 100 ? 12.367 0.782 -1.918 1.00 93.88 100 GLN A N 1
ATOM 713 C CA . GLN A 1 100 ? 12.429 1.521 -3.172 1.00 93.88 100 GLN A CA 1
ATOM 714 C C . GLN A 1 100 ? 13.499 0.880 -4.046 1.00 93.88 100 GLN A C 1
ATOM 716 O O . GLN A 1 100 ? 14.607 0.622 -3.578 1.00 93.88 100 GLN A O 1
ATOM 721 N N . MET A 1 101 ? 13.169 0.615 -5.309 1.00 90.69 101 MET A N 1
ATOM 722 C CA . MET A 1 101 ? 14.162 0.135 -6.260 1.00 90.69 101 MET A CA 1
ATOM 723 C C . MET A 1 101 ? 14.962 1.308 -6.828 1.00 90.69 101 MET A C 1
ATOM 725 O O . MET A 1 101 ? 14.434 2.395 -7.048 1.00 90.69 101 MET A O 1
ATOM 729 N N . SER A 1 102 ? 16.245 1.076 -7.100 1.00 84.88 102 SER A N 1
ATOM 730 C CA . SER A 1 102 ? 17.132 2.043 -7.761 1.00 84.88 102 SER A CA 1
ATOM 731 C C . SER A 1 102 ? 16.897 2.154 -9.275 1.00 84.88 102 SER A C 1
ATOM 733 O O . SER A 1 102 ? 17.440 3.041 -9.925 1.00 84.88 102 SER A O 1
ATOM 735 N N . GLY A 1 103 ? 16.083 1.265 -9.846 1.00 85.94 103 GLY A N 1
ATOM 736 C CA . GLY A 1 103 ? 15.712 1.237 -11.256 1.00 85.94 103 GLY A CA 1
ATOM 737 C C . GLY A 1 103 ? 14.515 0.316 -11.483 1.00 85.94 103 GLY A C 1
ATOM 738 O O . GLY A 1 103 ? 13.952 -0.233 -10.540 1.00 85.94 103 GLY A O 1
ATOM 739 N N . GLY A 1 104 ? 14.112 0.129 -12.737 1.00 86.38 104 GLY A N 1
ATOM 740 C CA . GLY A 1 104 ? 12.956 -0.697 -13.088 1.00 86.38 104 GLY A CA 1
ATOM 741 C C . GLY A 1 104 ? 12.019 0.017 -14.052 1.00 86.38 104 GLY A C 1
ATOM 742 O O . GLY A 1 104 ? 12.422 0.916 -14.785 1.00 86.38 104 GLY A O 1
ATOM 743 N N . LYS A 1 105 ? 10.755 -0.406 -14.085 1.00 88.06 105 LYS A N 1
ATOM 744 C CA . LYS A 1 105 ? 9.713 0.204 -14.919 1.00 88.06 105 LYS A CA 1
ATOM 745 C C . LYS A 1 105 ? 8.462 0.448 -14.084 1.00 88.06 105 LYS A C 1
ATOM 747 O O . LYS A 1 105 ? 8.188 -0.297 -13.147 1.00 88.06 105 LYS A O 1
ATOM 752 N N . LYS A 1 106 ? 7.662 1.444 -14.479 1.00 92.50 106 LYS A N 1
ATOM 753 C CA . LYS A 1 106 ? 6.362 1.750 -13.851 1.00 92.50 106 LYS A CA 1
ATOM 754 C C . LYS A 1 106 ? 6.526 1.926 -12.331 1.00 92.50 106 LYS A C 1
ATOM 756 O O . LYS A 1 106 ? 7.370 2.717 -11.926 1.00 92.50 106 LYS A O 1
ATOM 761 N N . CYS A 1 107 ? 5.760 1.203 -11.514 1.00 91.44 107 CYS A N 1
ATOM 762 C CA . CYS A 1 107 ? 5.724 1.362 -10.059 1.00 91.44 107 CYS A CA 1
ATOM 763 C C . CYS A 1 107 ? 7.079 1.130 -9.368 1.00 91.44 107 CYS A C 1
ATOM 765 O O . CYS A 1 107 ? 7.342 1.793 -8.370 1.00 91.44 107 CYS A O 1
ATOM 767 N N . ASP A 1 108 ? 7.955 0.274 -9.912 1.00 91.25 108 ASP A N 1
ATOM 768 C CA . ASP A 1 108 ? 9.288 0.031 -9.331 1.00 91.25 108 ASP A CA 1
ATOM 769 C C . ASP A 1 108 ? 10.205 1.256 -9.442 1.00 91.25 108 ASP A C 1
ATOM 771 O O . ASP A 1 108 ? 10.971 1.540 -8.528 1.00 91.25 108 ASP A O 1
ATOM 775 N N . ALA A 1 109 ? 10.106 2.002 -10.546 1.00 90.38 109 ALA A N 1
ATOM 776 C CA . ALA A 1 109 ? 10.939 3.178 -10.813 1.00 90.38 109 ALA A CA 1
ATOM 777 C C . ALA A 1 109 ? 10.262 4.511 -10.447 1.00 90.38 109 ALA A C 1
ATOM 779 O O . ALA A 1 109 ? 10.875 5.568 -10.570 1.00 90.38 109 ALA A O 1
ATOM 780 N N . ALA A 1 110 ? 8.982 4.483 -10.069 1.00 91.81 110 ALA A N 1
ATOM 781 C CA . ALA A 1 110 ? 8.164 5.684 -9.912 1.00 91.81 110 ALA A CA 1
ATOM 782 C C . ALA A 1 110 ? 7.704 5.942 -8.474 1.00 91.81 110 ALA A C 1
ATOM 784 O O . ALA A 1 110 ? 6.938 6.883 -8.268 1.00 91.81 110 ALA A O 1
ATOM 785 N N . GLY A 1 111 ? 8.123 5.138 -7.494 1.00 94.56 111 GLY A N 1
ATOM 786 C CA . GLY A 1 111 ? 7.683 5.293 -6.112 1.00 94.56 111 GLY A CA 1
ATOM 787 C C . GLY A 1 111 ? 8.392 4.383 -5.118 1.00 94.56 111 GLY A C 1
ATOM 788 O O . GLY A 1 111 ? 9.393 3.739 -5.421 1.00 94.56 111 GLY A O 1
ATOM 789 N N . ALA A 1 112 ? 7.845 4.341 -3.908 1.00 95.56 112 ALA A N 1
ATOM 790 C CA . ALA A 1 112 ? 8.285 3.464 -2.835 1.00 95.56 112 ALA A CA 1
ATOM 791 C C . ALA A 1 112 ? 7.115 2.628 -2.302 1.00 95.56 112 ALA A C 1
ATOM 793 O O . ALA A 1 112 ? 5.978 3.094 -2.211 1.00 95.56 112 ALA A O 1
ATOM 794 N N . TRP A 1 113 ? 7.423 1.391 -1.936 1.00 96.81 113 TRP A N 1
ATOM 795 C CA . TRP A 1 113 ? 6.515 0.417 -1.349 1.00 96.81 113 TRP A CA 1
ATOM 796 C C . TRP A 1 113 ? 6.623 0.475 0.171 1.00 96.81 113 TRP A C 1
ATOM 798 O O . TRP A 1 113 ? 7.730 0.535 0.707 1.00 96.81 113 TRP A O 1
ATOM 808 N N . TYR A 1 114 ? 5.490 0.413 0.858 1.00 98.06 114 TYR A N 1
ATOM 809 C CA . TYR A 1 114 ? 5.418 0.427 2.312 1.00 98.06 114 TYR A CA 1
ATOM 810 C C . TYR A 1 114 ? 4.693 -0.825 2.788 1.00 98.06 114 TYR A C 1
ATOM 812 O O . TYR A 1 114 ? 3.596 -1.149 2.327 1.00 98.06 114 TYR A O 1
ATOM 820 N N . SER A 1 115 ? 5.333 -1.559 3.693 1.00 98.44 115 SER A N 1
ATOM 821 C CA . SER A 1 115 ? 4.867 -2.867 4.156 1.00 98.44 115 SER A CA 1
ATOM 822 C C . SER A 1 115 ? 5.040 -3.020 5.658 1.00 98.44 115 SER A C 1
ATOM 824 O O . SER A 1 115 ? 5.823 -2.310 6.287 1.00 98.44 115 SER A O 1
ATOM 826 N N . CYS A 1 116 ? 4.310 -3.956 6.256 1.00 98.62 116 CYS A N 1
ATOM 827 C CA . CYS A 1 116 ? 4.514 -4.274 7.661 1.00 98.62 116 CYS A CA 1
ATOM 828 C C . CYS A 1 116 ? 5.868 -4.977 7.864 1.00 98.62 116 CYS A C 1
ATOM 830 O O . CYS A 1 116 ? 6.114 -5.991 7.208 1.00 98.62 116 CYS A O 1
ATOM 832 N N . PRO A 1 117 ? 6.732 -4.507 8.785 1.00 98.19 117 PRO A N 1
ATOM 833 C CA . PRO A 1 117 ? 8.004 -5.175 9.062 1.00 98.19 117 PRO A CA 1
ATOM 834 C C . PRO A 1 117 ? 7.820 -6.583 9.651 1.00 98.19 117 PRO A C 1
ATOM 836 O O . PRO A 1 117 ? 8.692 -7.427 9.474 1.00 98.19 117 PRO A O 1
ATOM 839 N N . THR A 1 118 ? 6.677 -6.850 10.290 1.00 98.38 118 THR A N 1
ATOM 840 C CA . THR A 1 118 ? 6.391 -8.106 11.000 1.00 98.38 118 THR A CA 1
ATOM 841 C C . THR A 1 118 ? 5.762 -9.163 10.097 1.00 98.38 118 THR A C 1
ATOM 843 O O . THR A 1 118 ? 6.314 -10.244 9.933 1.00 98.38 118 THR A O 1
ATOM 846 N N . CYS A 1 119 ? 4.615 -8.865 9.477 1.00 98.31 119 CYS A N 1
ATOM 847 C CA . CYS A 1 119 ? 3.897 -9.835 8.636 1.00 98.31 119 CYS A CA 1
ATOM 848 C C . CYS A 1 119 ? 4.135 -9.663 7.132 1.00 98.31 119 CYS A C 1
ATOM 850 O O . CYS A 1 119 ? 3.570 -10.412 6.340 1.00 98.31 119 CYS A O 1
ATOM 852 N N . ARG A 1 120 ? 4.931 -8.667 6.718 1.00 97.50 120 ARG A N 1
ATOM 853 C CA . ARG A 1 120 ? 5.257 -8.363 5.312 1.00 97.50 120 ARG A CA 1
ATOM 854 C C . ARG A 1 120 ? 4.077 -7.973 4.421 1.00 97.50 120 ARG A C 1
ATOM 856 O O . ARG A 1 120 ? 4.303 -7.718 3.240 1.00 97.50 120 ARG A O 1
ATOM 863 N N . SER A 1 121 ? 2.858 -7.847 4.953 1.00 98.00 121 SER A N 1
ATOM 864 C CA . SER A 1 121 ? 1.718 -7.370 4.166 1.00 98.00 121 SER A CA 1
ATOM 865 C C . SER A 1 121 ? 2.022 -6.005 3.547 1.00 98.00 121 SER A C 1
ATOM 867 O O . SER A 1 121 ? 2.457 -5.097 4.271 1.00 98.00 121 SER A O 1
ATOM 869 N N . PRO A 1 122 ? 1.793 -5.838 2.236 1.00 97.62 122 PRO A N 1
ATOM 870 C CA . PRO A 1 122 ? 1.933 -4.547 1.590 1.00 97.62 122 PRO A CA 1
ATOM 871 C C . PRO A 1 122 ? 0.749 -3.656 1.998 1.00 97.62 122 PRO A C 1
ATOM 873 O O . PRO A 1 122 ? -0.399 -4.081 1.923 1.00 97.62 122 PRO A O 1
ATOM 876 N N . LEU A 1 123 ? 1.030 -2.440 2.469 1.00 97.94 123 LEU A N 1
ATOM 877 C CA . LEU A 1 123 ? 0.016 -1.506 2.978 1.00 97.94 123 LEU A CA 1
ATOM 878 C C . LEU A 1 123 ? -0.325 -0.433 1.956 1.00 97.94 123 LEU A C 1
ATOM 880 O O . LEU A 1 123 ? -1.490 -0.249 1.611 1.00 97.94 123 LEU A O 1
ATOM 884 N N . TYR A 1 124 ? 0.698 0.216 1.405 1.00 98.00 124 TYR A N 1
ATOM 885 C CA . TYR A 1 124 ? 0.511 1.204 0.355 1.00 98.00 124 TYR A CA 1
ATOM 886 C C . TYR A 1 124 ? 1.751 1.380 -0.515 1.00 98.00 124 TYR A C 1
ATOM 888 O O . TYR A 1 124 ? 2.873 1.029 -0.141 1.00 98.00 124 TYR A O 1
ATOM 896 N N . TRP A 1 125 ? 1.540 1.944 -1.696 1.00 97.56 125 TRP A N 1
ATOM 897 C CA . TRP A 1 125 ? 2.581 2.435 -2.582 1.00 97.56 125 TRP A CA 1
ATOM 898 C C . TRP A 1 125 ? 2.457 3.955 -2.704 1.00 97.56 125 TRP A C 1
ATOM 900 O O . TRP A 1 125 ? 1.361 4.489 -2.865 1.00 97.56 125 TRP A O 1
ATOM 910 N N . LYS A 1 126 ? 3.584 4.665 -2.610 1.00 96.00 126 LYS A N 1
ATOM 911 C CA . LYS A 1 126 ? 3.631 6.125 -2.746 1.00 96.00 126 LYS A CA 1
ATOM 912 C C . LYS A 1 126 ? 4.510 6.514 -3.926 1.00 96.00 126 LYS A C 1
ATOM 914 O O . LYS A 1 126 ? 5.720 6.276 -3.908 1.00 96.00 126 LYS A O 1
ATOM 919 N N . GLY A 1 127 ? 3.916 7.160 -4.923 1.00 93.19 127 GLY A N 1
ATOM 920 C CA . GLY A 1 127 ? 4.641 7.683 -6.077 1.00 93.19 127 GLY A CA 1
ATOM 921 C C . GLY A 1 127 ? 5.564 8.859 -5.730 1.00 93.19 127 GLY A C 1
ATOM 922 O O . GLY A 1 127 ? 5.261 9.672 -4.857 1.00 93.19 127 GLY A O 1
ATOM 923 N N . HIS A 1 128 ? 6.681 8.992 -6.452 1.00 84.38 128 HIS A N 1
ATOM 924 C CA . HIS A 1 128 ? 7.660 10.078 -6.281 1.00 84.38 128 HIS A CA 1
ATOM 925 C C . HIS A 1 128 ? 7.099 11.456 -6.631 1.00 84.38 128 HIS A C 1
ATOM 927 O O . HIS A 1 128 ? 7.535 12.455 -6.073 1.00 84.38 128 HIS A O 1
ATOM 933 N N . LYS A 1 129 ? 6.132 11.502 -7.552 1.00 76.81 129 LYS A N 1
ATOM 934 C CA . LYS A 1 129 ? 5.495 12.743 -8.001 1.00 76.81 129 LYS A CA 1
ATOM 935 C C . LYS A 1 129 ? 4.403 13.257 -7.051 1.00 76.81 129 LYS A C 1
ATOM 937 O O . LYS A 1 129 ? 3.926 14.362 -7.261 1.00 76.81 129 LYS A O 1
ATOM 942 N N . GLY A 1 130 ? 3.932 12.445 -6.098 1.00 65.62 130 GLY A N 1
ATOM 943 C CA . GLY A 1 130 ? 2.527 12.518 -5.686 1.00 65.62 130 GLY A CA 1
ATOM 944 C C . GLY A 1 130 ? 2.238 12.964 -4.255 1.00 65.62 130 GLY A C 1
ATOM 945 O O . GLY A 1 130 ? 2.770 12.396 -3.295 1.00 65.62 130 GLY A O 1
ATOM 946 N N . GLU A 1 131 ? 1.289 13.902 -4.167 1.00 90.19 131 GLU A N 1
ATOM 947 C CA . GLU A 1 131 ? 0.407 14.201 -3.024 1.00 90.19 131 GLU A CA 1
ATOM 948 C C . GLU A 1 131 ? -0.674 13.123 -2.812 1.00 90.19 131 GLU A C 1
ATOM 950 O O . GLU A 1 131 ? -1.517 13.262 -1.933 1.00 90.19 131 GLU A O 1
ATOM 955 N N . GLU A 1 132 ? -0.658 12.053 -3.607 1.00 95.75 132 GLU A N 1
ATOM 956 C CA . GLU A 1 132 ? -1.542 10.892 -3.513 1.00 95.75 132 GLU A CA 1
ATOM 957 C C . GLU A 1 132 ? -0.776 9.656 -3.028 1.00 95.75 132 GLU A C 1
ATOM 959 O O . GLU A 1 132 ? 0.458 9.575 -3.100 1.00 95.75 132 GLU A O 1
ATOM 964 N N . VAL A 1 133 ? -1.530 8.671 -2.556 1.00 97.56 133 VAL A N 1
ATOM 965 C CA . VAL A 1 133 ? -1.031 7.371 -2.116 1.00 97.56 133 VAL A CA 1
ATOM 966 C C . VAL A 1 133 ? -2.018 6.274 -2.502 1.00 97.56 133 VAL A C 1
ATOM 968 O O . VAL A 1 133 ? -3.231 6.461 -2.415 1.00 97.56 133 VAL A O 1
ATOM 971 N N . ASP A 1 134 ? -1.487 5.131 -2.929 1.00 97.75 134 ASP A N 1
ATOM 972 C CA . ASP A 1 134 ? -2.261 3.969 -3.352 1.00 97.75 134 ASP A CA 1
ATOM 973 C C . ASP A 1 134 ? -2.260 2.914 -2.242 1.00 97.75 134 ASP A C 1
ATOM 975 O O . ASP A 1 134 ? -1.255 2.238 -2.012 1.00 97.75 134 ASP A O 1
ATOM 979 N N . LEU A 1 135 ? -3.384 2.763 -1.545 1.00 98.31 135 LEU A N 1
ATOM 980 C CA . LEU A 1 135 ? -3.591 1.735 -0.526 1.00 98.31 135 LEU A CA 1
ATOM 981 C C . LEU A 1 135 ? -3.883 0.391 -1.191 1.00 98.31 135 LEU A C 1
ATOM 983 O O . LEU A 1 135 ? -4.701 0.325 -2.110 1.00 98.31 135 LEU A O 1
ATOM 987 N N . PHE A 1 136 ? -3.276 -0.699 -0.718 1.00 98.31 136 PHE A N 1
ATOM 988 C CA . PHE A 1 136 ? -3.645 -2.032 -1.200 1.00 98.31 136 PHE A CA 1
ATOM 989 C C . PHE A 1 136 ? -5.035 -2.391 -0.682 1.00 98.31 136 PHE A C 1
ATOM 991 O O . PHE A 1 136 ? -5.224 -2.571 0.521 1.00 98.31 136 PHE A O 1
ATOM 998 N N . ALA A 1 137 ? -6.004 -2.549 -1.586 1.00 97.81 137 ALA A N 1
ATOM 999 C CA . ALA A 1 137 ? -7.411 -2.701 -1.210 1.00 97.81 137 ALA A CA 1
ATOM 1000 C C . ALA A 1 137 ? -7.679 -3.940 -0.337 1.00 97.81 137 ALA A C 1
ATOM 1002 O O . ALA A 1 137 ? -8.609 -3.947 0.459 1.00 97.81 137 ALA A O 1
ATOM 1003 N N . GLY A 1 138 ? -6.837 -4.975 -0.439 1.00 97.12 138 GLY A N 1
ATOM 1004 C CA . GLY A 1 138 ? -6.931 -6.175 0.400 1.00 97.12 138 GLY A CA 1
ATOM 1005 C C . GLY A 1 138 ? -6.619 -5.950 1.885 1.00 97.12 138 GLY A C 1
ATOM 1006 O O . GLY A 1 138 ? -6.743 -6.886 2.664 1.00 97.12 138 GLY A O 1
ATOM 1007 N N . THR A 1 139 ? -6.192 -4.745 2.272 1.00 98.00 139 THR A N 1
ATOM 1008 C CA . THR A 1 139 ? -5.936 -4.364 3.672 1.00 98.00 139 THR A CA 1
ATOM 1009 C C . THR A 1 139 ? -7.062 -3.535 4.286 1.00 98.00 139 THR A C 1
ATOM 1011 O O . THR A 1 139 ? -6.976 -3.207 5.463 1.00 98.00 139 THR A O 1
ATOM 1014 N N . LEU A 1 140 ? -8.084 -3.172 3.503 1.00 98.00 140 LEU A N 1
ATOM 1015 C CA . LEU A 1 140 ? -9.230 -2.392 3.972 1.00 98.00 140 LEU A CA 1
ATOM 1016 C C . LEU A 1 140 ? -10.096 -3.229 4.913 1.00 98.00 140 LEU A C 1
ATOM 1018 O O . LEU A 1 140 ? -10.343 -4.404 4.638 1.00 98.00 140 LEU A O 1
ATOM 1022 N N . ASP A 1 141 ? -10.612 -2.604 5.968 1.00 97.56 141 ASP A N 1
ATOM 1023 C CA . ASP A 1 141 ? -11.550 -3.272 6.875 1.00 97.56 141 ASP A CA 1
ATOM 1024 C C . ASP A 1 141 ? -12.937 -3.450 6.222 1.00 97.56 141 ASP A C 1
ATOM 1026 O O . ASP A 1 141 ? -13.586 -4.477 6.421 1.00 97.56 141 ASP A O 1
ATOM 1030 N N . ASP A 1 142 ? -13.375 -2.495 5.386 1.00 95.69 142 ASP A N 1
ATOM 1031 C CA . ASP A 1 142 ? -14.586 -2.615 4.560 1.00 95.69 142 ASP A CA 1
ATOM 1032 C C . ASP A 1 142 ? -14.240 -2.731 3.067 1.00 95.69 142 ASP A C 1
ATOM 1034 O O . ASP A 1 142 ? -13.921 -1.754 2.383 1.00 95.69 142 ASP A O 1
ATOM 1038 N N . ALA A 1 143 ? -14.373 -3.944 2.525 1.00 93.31 143 ALA A N 1
ATOM 1039 C CA . ALA A 1 143 ? -14.133 -4.220 1.111 1.00 93.31 143 ALA A CA 1
ATOM 1040 C C . ALA A 1 143 ? -15.094 -3.475 0.162 1.00 93.31 143 ALA A C 1
ATOM 1042 O O . ALA A 1 143 ? -14.776 -3.317 -1.017 1.00 93.31 143 ALA A O 1
ATOM 1043 N N . LYS A 1 144 ? -16.251 -2.986 0.642 1.00 94.44 144 LYS A N 1
ATOM 1044 C CA . LYS A 1 144 ? -17.224 -2.241 -0.183 1.00 94.44 144 LYS A CA 1
ATOM 1045 C C . LYS A 1 144 ? -16.693 -0.886 -0.648 1.00 94.44 144 LYS A C 1
ATOM 1047 O O . LYS A 1 144 ? -17.239 -0.322 -1.591 1.00 94.44 144 LYS A O 1
ATOM 1052 N N . VAL A 1 145 ? -15.630 -0.375 -0.021 1.00 93.81 145 VAL A N 1
ATOM 1053 C CA . VAL A 1 145 ? -14.933 0.846 -0.456 1.00 93.81 145 VAL A CA 1
ATOM 1054 C C . VAL A 1 145 ? -14.335 0.673 -1.858 1.00 93.81 145 VAL A C 1
ATOM 1056 O O . VAL A 1 145 ? -14.257 1.635 -2.623 1.00 93.81 145 VAL A O 1
ATOM 1059 N N . PHE A 1 146 ? -13.935 -0.548 -2.230 1.00 96.19 146 PHE A N 1
ATOM 1060 C CA . PHE A 1 146 ? -13.319 -0.817 -3.524 1.00 96.19 146 PHE A CA 1
ATOM 1061 C C . PHE A 1 146 ? -14.375 -0.980 -4.627 1.00 96.19 146 PHE A C 1
ATOM 1063 O O . PHE A 1 146 ? -14.911 -2.063 -4.858 1.00 96.19 146 PHE A O 1
ATOM 1070 N N . VAL A 1 147 ? -14.636 0.110 -5.350 1.00 94.62 147 VAL A N 1
ATOM 1071 C CA . VAL A 1 147 ? -15.547 0.141 -6.503 1.00 94.62 147 VAL A CA 1
ATOM 1072 C C . VAL A 1 147 ? -14.807 0.668 -7.726 1.00 94.62 147 VAL A C 1
ATOM 1074 O O . VAL A 1 147 ? -14.515 1.861 -7.827 1.00 94.62 147 VAL A O 1
ATOM 1077 N N . VAL A 1 148 ? -14.504 -0.224 -8.671 1.00 91.69 148 VAL A N 1
ATOM 1078 C CA . VAL A 1 148 ? -13.913 0.153 -9.962 1.00 91.69 148 VAL A CA 1
ATOM 1079 C C . VAL A 1 148 ? -15.017 0.700 -10.858 1.00 91.69 148 VAL A C 1
ATOM 1081 O O . VAL A 1 148 ? -15.984 0.001 -11.157 1.00 91.69 148 VAL A O 1
ATOM 1084 N N . LYS A 1 149 ? -14.878 1.964 -11.262 1.00 81.50 149 LYS A N 1
ATOM 1085 C CA . LYS A 1 149 ? -15.773 2.569 -12.250 1.00 81.50 149 LYS A CA 1
ATOM 1086 C C . LYS A 1 149 ? -15.408 2.047 -13.652 1.00 81.50 149 LYS A C 1
ATOM 1088 O O . LYS A 1 149 ? -14.212 1.850 -13.883 1.00 81.50 149 LYS A O 1
ATOM 1093 N N . PRO A 1 150 ? -16.401 1.792 -14.525 1.00 71.38 150 PRO A N 1
ATOM 1094 C CA . PRO A 1 150 ? -16.170 1.360 -15.904 1.00 71.38 150 PRO A CA 1
ATOM 1095 C C . PRO A 1 150 ? -15.274 2.316 -16.693 1.00 71.38 150 PRO A C 1
ATOM 1097 O O . PRO A 1 150 ? -15.340 3.538 -16.422 1.00 71.38 150 PRO A O 1
#

Sequence (150 aa):
MRMILGCLVLALVVVGVTLGQGTQPGVGSTAPATQAKKPEAITGQCHCGQLKYEVTGTVIKCSYCDCQGCRRATGALKAPFVTVAWKDLKVSGGEAAKFQMSGGKKCDAAGAWYSCPTCRSPLYWKGHKGEEVDLFAGTLDDAKVFVVKP

Foldseek 3Di:
DDDDDDPDPDDDDPDDDDPDPDDDDDDDDPDDDDDDDDPPFWKFAFPVRLKIKTFPFAFPAWDWDQDPVQCVLQVDNTFIWTKDFLVRMDMDNDFFDKDAAPDDDDQNPFWIWTAHPPRRGTAWTDGPVDSMIIGRLVGTPDNVSRDHDD

Radius of gyration: 24.1 Å; chains: 1; bounding box: 65×69×38 Å

Secondary structure (DSSP, 8-state):
-----------------------PPP-------PPP-SS--EEEE-TTSSSEEEE-S---EEEEE-SHHHHHHHSSSSEEEEEEEGGGEEEESSPPEEE--SS-STHHHHEEEEE-TTT--EEEEEETT-SEEEEEGGGBS-GGG-----